Protein AF-A0A059NW95-F1 (afdb_monomer_lite)

Foldseek 3Di:
DKDKDKAFPDDDPFKTKIKIWIDDPNDIDIDIDMDTPPDDD

Radius of gyration: 12.47 Å; chains: 1; bounding box: 27×10×35 Å

pLDDT: mean 90.31, std 10.06, range [58.84, 97.19]

Structure (mmCIF, N/CA/C/O backbone):
data_AF-A0A059NW95-F1
#
_entry.id   AF-A0A059NW95-F1
#
loop_
_atom_site.group_PDB
_atom_site.id
_atom_site.type_symbol
_atom_site.label_atom_id
_atom_site.label_alt_id
_atom_site.label_comp_id
_atom_site.label_asym_id
_atom_site.label_entity_id
_atom_site.label_seq_id
_atom_site.pdbx_PDB_ins_code
_atom_site.Cartn_x
_atom_site.Cartn_y
_atom_site.Cartn_z
_atom_site.occupancy
_atom_site.B_iso_or_equiv
_atom_site.auth_seq_id
_atom_site.auth_comp_id
_atom_site.auth_asym_id
_atom_site.auth_atom_id
_atom_site.pdbx_PDB_model_num
ATOM 1 N N . MET A 1 1 ? 17.861 3.374 -9.009 1.00 69.00 1 MET A N 1
ATOM 2 C CA . MET A 1 1 ? 16.912 4.274 -8.325 1.00 69.00 1 MET A CA 1
ATOM 3 C C . MET A 1 1 ? 15.539 3.641 -8.469 1.00 69.00 1 MET A C 1
ATOM 5 O O . MET A 1 1 ? 15.185 3.328 -9.596 1.00 69.00 1 MET A O 1
ATOM 9 N N . ILE A 1 2 ? 14.857 3.329 -7.366 1.00 78.69 2 ILE A N 1
ATOM 10 C CA . ILE A 1 2 ? 13.497 2.766 -7.385 1.00 78.69 2 ILE A CA 1
ATOM 11 C C . ILE A 1 2 ? 12.560 3.898 -6.974 1.00 78.69 2 ILE A C 1
ATOM 13 O O . ILE A 1 2 ? 12.778 4.506 -5.930 1.00 78.69 2 ILE A O 1
ATOM 17 N N . GLU A 1 3 ? 11.562 4.185 -7.802 1.00 86.88 3 GLU A N 1
ATOM 18 C CA . GLU A 1 3 ? 10.467 5.095 -7.473 1.00 86.88 3 GLU A CA 1
ATOM 19 C C . GLU A 1 3 ? 9.265 4.246 -7.049 1.00 86.88 3 GLU A C 1
ATOM 21 O O . GLU A 1 3 ? 8.867 3.324 -7.768 1.00 86.88 3 GLU A O 1
ATOM 26 N N . ALA A 1 4 ? 8.746 4.513 -5.852 1.00 92.25 4 ALA A N 1
ATOM 27 C CA . ALA A 1 4 ? 7.607 3.811 -5.279 1.00 92.25 4 ALA A CA 1
ATOM 28 C C . ALA A 1 4 ? 6.495 4.814 -4.962 1.00 92.25 4 ALA A C 1
ATOM 30 O O . ALA A 1 4 ? 6.754 5.877 -4.398 1.00 92.25 4 ALA A O 1
ATOM 31 N N . ASN A 1 5 ? 5.261 4.462 -5.304 1.00 95.25 5 ASN A N 1
ATOM 32 C CA . ASN A 1 5 ? 4.055 5.183 -4.937 1.00 95.25 5 ASN A CA 1
ATOM 33 C C . ASN A 1 5 ? 3.342 4.428 -3.808 1.00 95.25 5 ASN A C 1
ATOM 35 O O . ASN A 1 5 ? 3.157 3.212 -3.886 1.00 95.25 5 ASN A O 1
ATOM 39 N N . VAL A 1 6 ? 2.963 5.156 -2.759 1.00 95.25 6 VAL A N 1
ATOM 40 C CA . VAL A 1 6 ? 2.206 4.627 -1.622 1.00 95.25 6 VAL A CA 1
ATOM 41 C C . VAL A 1 6 ? 0.839 5.293 -1.610 1.00 95.25 6 VAL A C 1
ATOM 43 O O . VAL A 1 6 ? 0.751 6.519 -1.573 1.00 95.25 6 VAL A O 1
ATOM 46 N N . GLU A 1 7 ? -0.213 4.485 -1.622 1.00 96.69 7 GLU A N 1
ATOM 47 C CA . GLU A 1 7 ? -1.602 4.938 -1.610 1.00 96.69 7 GLU A CA 1
ATOM 48 C C . GLU A 1 7 ? -2.340 4.332 -0.412 1.00 96.69 7 GLU A C 1
ATOM 50 O O . GLU A 1 7 ? -2.300 3.118 -0.204 1.00 96.69 7 GLU A O 1
ATOM 55 N N . ILE A 1 8 ? -3.025 5.168 0.374 1.00 95.88 8 ILE A N 1
ATOM 56 C CA . ILE A 1 8 ? -3.901 4.715 1.463 1.00 95.88 8 ILE A CA 1
ATOM 57 C C . ILE A 1 8 ? -5.235 4.301 0.845 1.00 95.88 8 ILE A C 1
ATOM 59 O O . ILE A 1 8 ? -5.951 5.129 0.289 1.00 95.88 8 ILE A O 1
ATOM 63 N N . ILE A 1 9 ? -5.564 3.0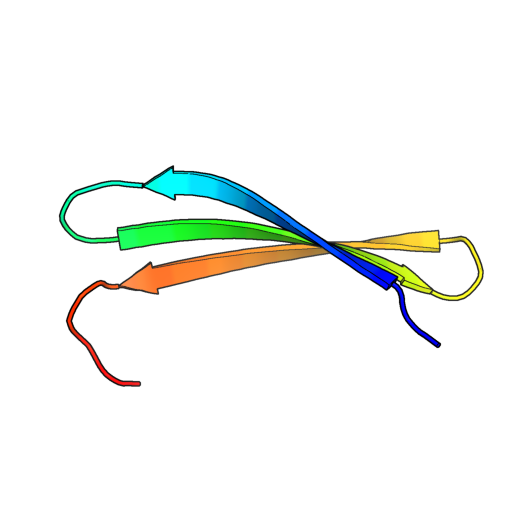14 0.941 1.00 96.75 9 ILE A N 1
ATOM 64 C CA . ILE A 1 9 ? -6.783 2.443 0.352 1.00 96.75 9 ILE A CA 1
ATOM 65 C C . ILE A 1 9 ? -7.929 2.472 1.358 1.00 96.75 9 ILE A C 1
ATOM 67 O O . ILE A 1 9 ? -9.084 2.703 1.001 1.00 96.75 9 ILE A O 1
ATOM 71 N N . HIS A 1 10 ? -7.608 2.225 2.626 1.00 93.25 10 HIS A N 1
ATOM 72 C CA . HIS A 1 10 ? -8.572 2.236 3.710 1.00 93.25 10 HIS A CA 1
ATOM 73 C C . HIS A 1 10 ? -7.901 2.666 5.007 1.00 93.25 10 HIS A C 1
ATOM 75 O O . HIS A 1 10 ? -6.789 2.237 5.311 1.00 93.25 10 HIS A O 1
ATOM 81 N N . GLU A 1 11 ? -8.597 3.483 5.784 1.00 95.12 11 GLU A N 1
ATOM 82 C CA . GLU A 1 11 ? -8.164 3.895 7.107 1.00 95.12 11 GLU A CA 1
ATOM 83 C C . GLU A 1 11 ? -9.375 3.913 8.037 1.00 95.12 11 GLU A C 1
ATOM 85 O O . GLU A 1 11 ? -10.379 4.568 7.750 1.00 95.12 11 GLU A O 1
ATOM 90 N N . ASP A 1 12 ? -9.264 3.193 9.147 1.00 93.88 12 ASP A N 1
ATOM 91 C CA . ASP A 1 12 ? -10.243 3.182 10.228 1.00 93.88 12 ASP A CA 1
ATOM 92 C C . ASP A 1 12 ? -9.571 3.553 11.566 1.00 93.88 12 ASP A C 1
ATOM 94 O O 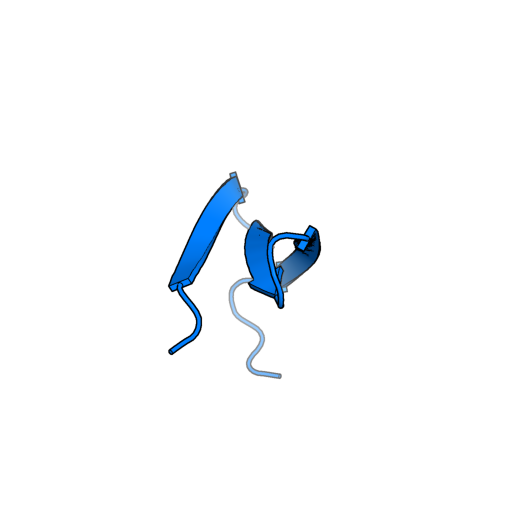. ASP A 1 12 ? -8.390 3.915 11.625 1.00 93.88 12 ASP A O 1
ATOM 98 N N . GLU A 1 13 ? -10.332 3.538 12.662 1.00 92.81 13 GLU A N 1
ATOM 99 C CA . GLU A 1 13 ? -9.835 3.908 13.997 1.00 92.81 13 GLU A CA 1
ATOM 100 C C . GLU A 1 13 ? -8.752 2.952 14.528 1.00 92.81 13 GLU A C 1
ATOM 102 O O . GLU A 1 13 ? -7.934 3.335 15.365 1.00 92.81 13 GLU A O 1
ATOM 107 N N . THR A 1 14 ? -8.722 1.720 14.026 1.00 91.75 14 THR A N 1
ATOM 108 C CA . THR A 1 14 ? -7.891 0.612 14.510 1.00 91.75 14 THR A CA 1
ATOM 109 C C . THR A 1 14 ? -6.768 0.225 13.548 1.00 91.75 14 THR A C 1
ATOM 111 O O . THR A 1 14 ? -5.755 -0.332 13.980 1.00 91.75 14 THR A O 1
ATOM 114 N N . SER A 1 15 ? -6.908 0.515 12.254 1.00 94.31 15 SER A N 1
ATOM 115 C CA . SER A 1 15 ? -5.988 0.058 11.218 1.00 94.31 15 SER A CA 1
ATOM 116 C C . SER A 1 15 ? -5.885 1.014 10.029 1.00 94.31 15 SER A C 1
ATOM 118 O O . SER A 1 15 ? -6.783 1.808 9.748 1.00 94.31 15 SER A O 1
ATOM 120 N N . VAL A 1 16 ? -4.762 0.934 9.319 1.00 94.75 16 VAL A N 1
ATOM 121 C CA . VAL A 1 16 ? -4.562 1.561 8.011 1.00 94.75 16 VAL A CA 1
ATOM 122 C C . VAL A 1 16 ? -4.086 0.500 7.030 1.00 94.75 16 VAL A C 1
ATOM 124 O O . VAL A 1 16 ? -3.188 -0.283 7.330 1.00 94.75 16 VAL A O 1
ATOM 127 N N . THR A 1 17 ? -4.702 0.452 5.854 1.00 95.50 17 THR A N 1
ATOM 128 C CA . THR A 1 17 ? -4.290 -0.413 4.750 1.00 95.50 17 THR A CA 1
ATOM 129 C C . THR A 1 17 ? -3.817 0.447 3.596 1.00 95.50 17 THR A C 1
ATOM 131 O O . THR A 1 17 ? -4.562 1.285 3.080 1.00 95.50 17 THR A O 1
ATOM 134 N N . TYR A 1 18 ? -2.585 0.211 3.163 1.00 96.31 18 TYR A N 1
ATOM 135 C CA . TYR A 1 18 ? -1.981 0.913 2.045 1.00 96.31 18 TYR A CA 1
ATOM 136 C C . TYR A 1 18 ? -1.422 -0.056 1.010 1.00 96.31 18 TYR A C 1
ATOM 138 O O . TYR A 1 18 ? -1.024 -1.193 1.294 1.00 96.31 18 TYR A O 1
ATOM 146 N N . ARG A 1 19 ? -1.411 0.421 -0.230 1.00 97.19 19 ARG A N 1
ATOM 147 C CA . ARG A 1 19 ? -0.828 -0.252 -1.379 1.00 97.19 19 ARG A CA 1
ATOM 148 C C . ARG A 1 19 ? 0.463 0.463 -1.740 1.00 97.19 19 ARG A C 1
ATOM 150 O O . ARG A 1 19 ? 0.455 1.657 -2.026 1.00 97.19 19 ARG A O 1
ATOM 157 N N . ILE A 1 20 ? 1.565 -0.275 -1.743 1.00 96.62 20 ILE A N 1
ATOM 158 C CA . ILE A 1 20 ? 2.839 0.185 -2.290 1.00 96.62 20 ILE A CA 1
ATOM 159 C C . ILE A 1 20 ? 2.950 -0.369 -3.705 1.00 96.62 20 ILE A C 1
ATOM 161 O O . ILE A 1 20 ? 2.825 -1.576 -3.905 1.00 96.62 20 ILE A O 1
ATOM 165 N N . SER A 1 21 ? 3.218 0.493 -4.673 1.00 96.81 21 SER A N 1
ATOM 166 C CA . SER A 1 21 ? 3.475 0.120 -6.061 1.00 96.81 21 SER A CA 1
ATOM 167 C C . SER A 1 21 ? 4.809 0.708 -6.520 1.00 96.81 21 SER A C 1
ATOM 169 O O . SER A 1 21 ? 5.140 1.838 -6.176 1.00 96.81 21 SER A O 1
ATOM 171 N N . TRP A 1 22 ? 5.631 -0.059 -7.232 1.00 95.69 22 TRP A N 1
ATOM 172 C CA . TRP A 1 22 ? 6.943 0.393 -7.706 1.00 95.69 22 TRP A CA 1
ATOM 173 C C . TRP A 1 22 ? 7.354 -0.344 -8.975 1.00 95.69 22 TRP A C 1
ATOM 175 O O . TRP A 1 22 ? 6.919 -1.466 -9.217 1.00 95.69 22 TRP A O 1
ATOM 185 N N . TYR A 1 23 ? 8.224 0.261 -9.781 1.00 94.31 23 TYR A N 1
ATOM 186 C CA . TYR A 1 23 ? 8.733 -0.374 -10.997 1.00 94.31 23 TYR A CA 1
ATOM 187 C C . TYR A 1 23 ? 10.109 -1.012 -10.769 1.00 94.31 23 TYR A C 1
ATOM 189 O O . TYR A 1 23 ? 11.022 -0.376 -10.239 1.00 94.31 23 TYR A O 1
ATOM 197 N N . ILE A 1 24 ? 10.283 -2.259 -11.218 1.00 92.50 24 ILE A N 1
ATOM 198 C CA . ILE A 1 24 ? 11.581 -2.943 -11.317 1.00 92.50 24 ILE A CA 1
ATOM 199 C C . ILE A 1 24 ? 11.754 -3.411 -12.763 1.00 92.50 24 ILE A C 1
ATOM 201 O O . ILE A 1 24 ? 10.939 -4.178 -13.260 1.00 92.50 24 ILE A O 1
ATOM 205 N N . PHE A 1 25 ? 12.805 -2.948 -13.448 1.00 91.38 25 PHE A N 1
ATOM 206 C CA . PHE A 1 25 ? 13.078 -3.278 -14.860 1.00 91.38 25 PHE A CA 1
ATOM 207 C C . PHE A 1 25 ? 11.881 -3.043 -15.807 1.00 91.38 25 PHE A C 1
ATOM 209 O O . PHE A 1 25 ? 11.672 -3.793 -16.754 1.00 91.38 25 PHE A O 1
ATOM 216 N N . GLY A 1 26 ? 11.088 -1.995 -15.551 1.00 89.06 26 GLY A N 1
ATOM 217 C CA . GLY A 1 26 ? 9.889 -1.670 -16.335 1.00 89.06 26 GLY A CA 1
ATOM 218 C C . GLY A 1 26 ? 8.647 -2.489 -15.970 1.00 89.06 26 GLY A C 1
ATOM 219 O O . GLY A 1 26 ? 7.562 -2.182 -16.453 1.00 89.06 26 GLY A O 1
ATOM 220 N N . GLU A 1 27 ? 8.767 -3.476 -15.081 1.00 95.06 27 GLU A N 1
ATOM 221 C CA . GLU A 1 27 ? 7.629 -4.222 -14.549 1.00 95.06 27 GLU A CA 1
ATOM 222 C C . GLU A 1 27 ? 7.076 -3.552 -13.290 1.00 95.06 27 GLU A C 1
ATOM 224 O O . GLU A 1 27 ? 7.825 -3.281 -12.347 1.00 95.06 27 GLU A O 1
ATOM 229 N N . LEU A 1 28 ? 5.758 -3.343 -13.243 1.00 94.38 28 LEU A N 1
ATOM 230 C CA . LEU A 1 28 ? 5.071 -2.915 -12.028 1.00 94.38 28 LEU A CA 1
ATOM 231 C C . LEU A 1 28 ? 5.066 -4.059 -11.007 1.00 94.38 28 LEU A C 1
ATOM 233 O O . LEU A 1 28 ? 4.666 -5.185 -11.310 1.00 94.38 28 LEU A O 1
ATOM 237 N N . LYS A 1 29 ? 5.500 -3.763 -9.787 1.00 96.62 29 LYS A N 1
ATOM 238 C CA . LYS A 1 29 ? 5.368 -4.616 -8.608 1.00 96.62 29 LYS A CA 1
ATOM 239 C C . LYS A 1 29 ? 4.467 -3.910 -7.603 1.00 96.62 29 LYS A C 1
ATOM 241 O O . LYS A 1 29 ? 4.524 -2.691 -7.464 1.00 96.62 29 LYS A O 1
ATOM 246 N N . GLU A 1 30 ? 3.652 -4.683 -6.898 1.00 96.88 30 GLU A N 1
ATOM 247 C CA . GLU A 1 30 ? 2.709 -4.177 -5.902 1.00 96.88 30 GLU A C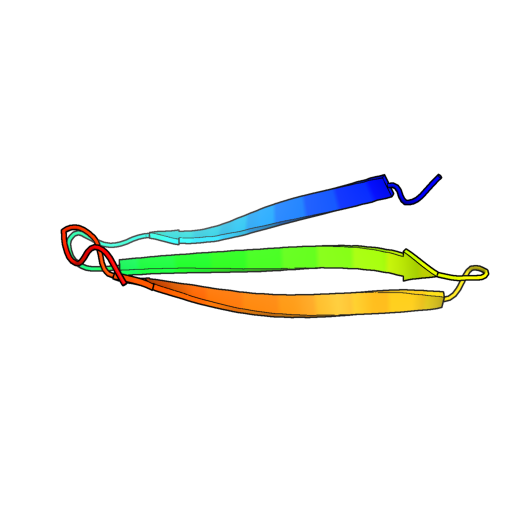A 1
ATOM 248 C C . GLU A 1 30 ? 2.800 -5.000 -4.613 1.00 96.88 30 GLU A C 1
ATOM 250 O O . GLU A 1 30 ? 3.060 -6.207 -4.643 1.00 96.88 30 GLU A O 1
ATOM 255 N N . LYS A 1 31 ? 2.563 -4.351 -3.472 1.00 96.50 31 LYS A N 1
ATOM 256 C CA . LYS A 1 31 ? 2.419 -4.998 -2.166 1.00 96.50 31 LYS A CA 1
ATOM 257 C C . LYS A 1 31 ? 1.348 -4.298 -1.341 1.00 96.50 31 LYS A C 1
ATOM 259 O O . LYS A 1 31 ? 1.305 -3.074 -1.271 1.00 96.50 31 LYS A O 1
ATOM 264 N N . TRP A 1 32 ? 0.528 -5.103 -0.679 1.00 96.25 32 TRP A N 1
ATOM 265 C CA . TRP A 1 32 ? -0.486 -4.660 0.270 1.00 96.25 32 TRP A CA 1
ATOM 266 C C . TRP A 1 32 ? 0.051 -4.802 1.689 1.00 96.25 32 TRP A C 1
ATOM 268 O O . TRP A 1 32 ? 0.639 -5.836 2.022 1.00 96.25 32 TRP A O 1
ATOM 278 N N . ILE A 1 33 ? -0.122 -3.766 2.505 1.00 95.44 33 ILE A N 1
ATOM 279 C CA . ILE A 1 33 ? 0.284 -3.761 3.911 1.00 95.44 33 ILE A CA 1
ATOM 280 C C . ILE A 1 33 ? -0.864 -3.198 4.742 1.00 95.44 33 ILE A C 1
ATOM 282 O O . ILE A 1 33 ? -1.479 -2.202 4.366 1.00 95.44 33 ILE A O 1
ATOM 286 N N . THR A 1 34 ? -1.134 -3.844 5.873 1.00 94.38 34 THR A N 1
ATOM 287 C CA . THR A 1 34 ? -2.086 -3.372 6.877 1.00 94.38 34 THR A CA 1
ATOM 288 C C . THR A 1 34 ? -1.342 -3.180 8.191 1.00 94.38 34 THR A C 1
ATOM 290 O O . THR A 1 34 ? -0.797 -4.140 8.733 1.00 94.38 34 THR A O 1
ATOM 293 N N . GLU A 1 35 ? -1.329 -1.953 8.700 1.00 93.50 35 GLU A N 1
ATOM 294 C CA . GLU A 1 35 ? -0.724 -1.589 9.981 1.00 93.50 35 GLU A CA 1
ATOM 295 C C . GLU A 1 35 ? -1.814 -1.317 11.014 1.00 93.50 35 GLU A C 1
ATOM 297 O O . GLU A 1 35 ? -2.825 -0.672 10.725 1.00 93.50 35 GLU A O 1
ATOM 302 N N . ARG A 1 36 ? -1.618 -1.814 12.237 1.00 91.31 36 ARG A N 1
ATOM 303 C CA . ARG A 1 36 ? -2.534 -1.567 13.355 1.00 91.31 36 ARG A CA 1
ATOM 304 C C . ARG A 1 36 ? -2.098 -0.320 14.109 1.00 91.31 36 ARG A C 1
ATOM 306 O O . ARG A 1 36 ? -0.950 -0.209 14.535 1.00 91.31 36 ARG A O 1
ATOM 313 N N . LYS A 1 37 ? -3.029 0.611 14.314 1.00 84.69 37 LYS A N 1
ATOM 314 C CA . LYS A 1 37 ? -2.777 1.838 15.075 1.00 84.69 37 LYS A CA 1
ATOM 315 C C . LYS A 1 37 ? -2.541 1.473 16.544 1.00 84.69 37 LYS A C 1
ATOM 317 O O . LYS A 1 37 ? -3.361 0.805 17.165 1.00 84.69 37 LYS A O 1
ATOM 322 N N . GLY A 1 38 ? -1.415 1.913 17.105 1.00 76.00 38 GLY A N 1
ATOM 323 C CA . GLY A 1 38 ? -1.107 1.741 18.531 1.00 76.00 38 GLY A CA 1
ATOM 324 C C . GLY A 1 38 ? -0.431 0.423 18.930 1.00 76.00 38 GLY A C 1
ATOM 325 O O . GLY A 1 38 ? -0.277 0.185 20.125 1.00 76.00 38 GLY A O 1
ATOM 326 N N . GLN A 1 39 ? 0.010 -0.40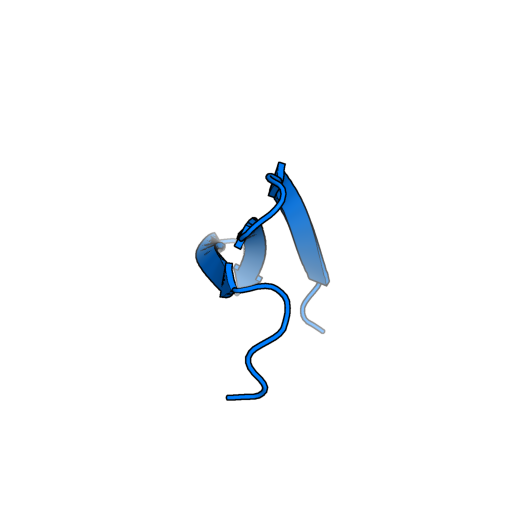7 17.979 1.00 65.38 39 GLN A N 1
ATOM 327 C CA . GLN A 1 3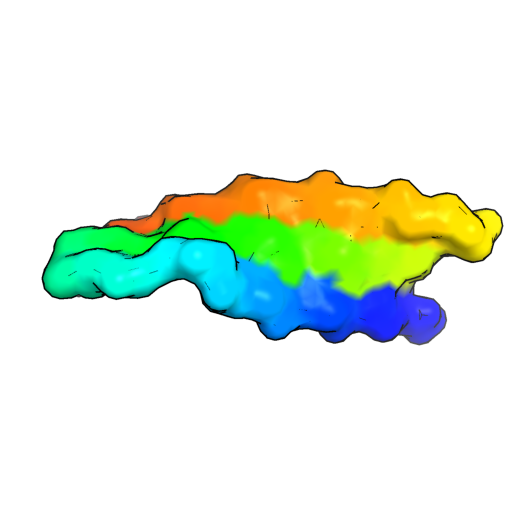9 ? 0.923 -1.523 18.254 1.00 65.38 39 GLN A CA 1
ATOM 328 C C . GLN A 1 39 ? 2.271 -1.248 17.572 1.00 65.38 39 GLN A C 1
ATOM 330 O O . GLN A 1 39 ? 2.326 -1.280 16.346 1.00 65.38 39 GLN A O 1
ATOM 335 N N . PRO A 1 40 ? 3.342 -0.926 18.325 1.00 59.47 40 PRO A N 1
ATOM 336 C CA . PRO A 1 40 ? 4.690 -0.998 17.7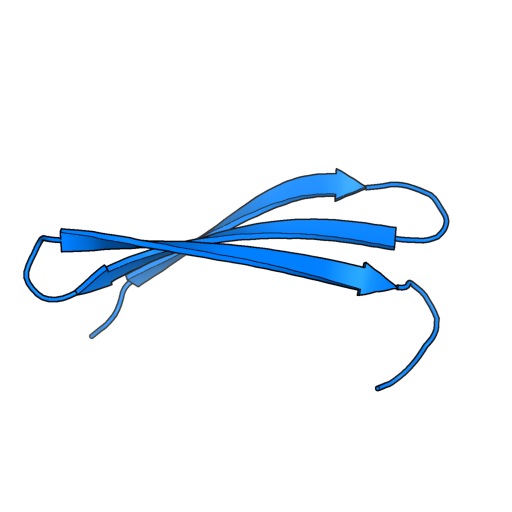82 1.00 59.47 40 PRO A CA 1
ATOM 337 C C . PRO A 1 40 ? 5.051 -2.483 17.632 1.00 59.47 40 PRO A C 1
ATOM 339 O O . PRO A 1 40 ? 5.238 -3.165 18.640 1.00 59.47 40 PRO A O 1
ATOM 342 N N . ASP A 1 41 ? 5.072 -2.972 16.393 1.00 58.84 41 ASP A N 1
ATOM 343 C CA . ASP A 1 41 ? 5.764 -4.213 16.009 1.00 58.84 41 ASP A CA 1
ATOM 344 C C . ASP A 1 41 ? 7.255 -3.920 15.770 1.00 58.84 41 ASP A C 1
ATOM 346 O O . ASP A 1 41 ? 7.560 -2.891 15.116 1.00 58.84 41 ASP A O 1
#

Secondary structure (DSSP, 8-state):
---EEEEEEEE-SSEEEEEEEEEETTEEEEEEEEEETT---

Sequence (41 aa):
MIEANVEIIHEDETSVTYRISWYIFGELKEKWITERKGQPD

Organism: NCBI:txid195088